Protein AF-A0AAD8F9Y0-F1 (afdb_monomer_lite)

Structure (mmCIF, N/CA/C/O backbone):
data_AF-A0AAD8F9Y0-F1
#
_entry.id   AF-A0AAD8F9Y0-F1
#
loop_
_atom_site.group_PDB
_atom_site.id
_atom_site.type_symbol
_atom_site.label_atom_id
_atom_site.label_alt_id
_atom_site.label_comp_id
_atom_site.label_asym_id
_atom_site.label_entity_id
_atom_site.label_seq_id
_atom_site.pdbx_PDB_ins_code
_atom_site.Cartn_x
_atom_site.Cartn_y
_atom_site.Cartn_z
_atom_site.occupancy
_atom_site.B_iso_or_equiv
_atom_site.auth_seq_id
_atom_site.auth_comp_id
_atom_site.auth_asym_id
_atom_site.auth_atom_id
_atom_site.pdbx_PDB_model_num
ATOM 1 N N . MET A 1 1 ? -8.531 -4.770 26.187 1.00 33.88 1 MET A N 1
ATOM 2 C CA . MET A 1 1 ? -9.008 -6.029 25.574 1.00 33.88 1 MET A CA 1
ATOM 3 C C . MET A 1 1 ? -8.110 -6.326 24.385 1.00 33.88 1 MET A C 1
ATOM 5 O O . MET A 1 1 ? -8.035 -5.506 23.483 1.00 33.88 1 MET A O 1
ATOM 9 N N . LYS A 1 2 ? -7.342 -7.420 24.445 1.00 38.84 2 LYS A N 1
ATOM 10 C CA . LYS A 1 2 ? -6.458 -7.876 23.363 1.00 38.84 2 LYS A CA 1
ATOM 11 C C . LYS A 1 2 ? -7.308 -8.648 22.353 1.00 38.84 2 LYS A C 1
ATOM 13 O O . LYS A 1 2 ? -7.457 -9.856 22.479 1.00 38.84 2 LYS A O 1
ATOM 18 N N . GLY A 1 3 ? -7.932 -7.936 21.426 1.00 41.44 3 GLY A N 1
ATOM 19 C CA . GLY A 1 3 ? -8.515 -8.529 20.229 1.00 41.44 3 GLY A CA 1
ATOM 20 C C . GLY A 1 3 ? -7.746 -7.969 19.050 1.00 41.44 3 GLY A C 1
ATOM 21 O O . GLY A 1 3 ? -7.787 -6.764 18.824 1.00 41.44 3 GLY A O 1
ATOM 22 N N . SER A 1 4 ? -6.997 -8.804 18.341 1.00 56.09 4 SER A N 1
ATOM 23 C CA . SER A 1 4 ? -6.495 -8.460 17.014 1.00 56.09 4 SER A CA 1
ATOM 24 C C . SER A 1 4 ? -7.711 -8.276 16.103 1.00 56.09 4 SER A C 1
ATOM 26 O O . SER A 1 4 ? -8.284 -9.246 15.619 1.00 56.09 4 SER A O 1
ATOM 28 N N . SER A 1 5 ? -8.167 -7.032 15.949 1.00 73.12 5 SER A N 1
ATOM 29 C CA . SER A 1 5 ? -9.277 -6.679 15.068 1.00 73.12 5 SER A CA 1
ATOM 30 C C . SER A 1 5 ? -8.806 -6.749 13.620 1.00 73.12 5 SER A C 1
ATOM 32 O O . SER A 1 5 ? -8.076 -5.875 13.159 1.00 73.12 5 SER A O 1
ATOM 34 N N . GLN A 1 6 ? -9.205 -7.801 12.914 1.00 81.56 6 GLN A N 1
ATOM 35 C CA . GLN A 1 6 ? -9.088 -7.872 11.462 1.00 81.56 6 GLN A CA 1
ATOM 36 C C . GLN A 1 6 ? -10.267 -7.122 10.841 1.00 81.56 6 GLN A C 1
ATOM 38 O O . GLN A 1 6 ? -11.420 -7.407 11.169 1.00 81.56 6 GLN A O 1
ATOM 43 N N . LEU A 1 7 ? -9.987 -6.163 9.961 1.00 87.06 7 LEU A N 1
ATOM 44 C CA . LEU A 1 7 ? -11.013 -5.474 9.178 1.00 87.06 7 LEU A CA 1
ATOM 45 C C . LEU A 1 7 ? -10.846 -5.824 7.707 1.00 87.06 7 LEU A C 1
ATOM 47 O O . LEU A 1 7 ? -9.736 -5.825 7.182 1.00 87.06 7 LEU A O 1
ATOM 51 N N . HIS A 1 8 ? -11.965 -6.096 7.047 1.00 88.62 8 HIS A N 1
ATOM 52 C CA . HIS A 1 8 ? -11.984 -6.430 5.635 1.00 88.62 8 HIS A CA 1
ATOM 53 C C . HIS A 1 8 ? -12.801 -5.381 4.886 1.00 88.62 8 HIS A C 1
ATOM 55 O O . HIS A 1 8 ? -13.993 -5.199 5.135 1.00 88.62 8 HIS A O 1
ATOM 61 N N . PHE A 1 9 ? -12.140 -4.699 3.965 1.00 86.50 9 PHE A N 1
ATOM 62 C CA . PHE A 1 9 ? -12.739 -3.821 2.982 1.00 86.50 9 PHE A CA 1
ATOM 63 C C . PHE A 1 9 ? -12.817 -4.584 1.662 1.00 86.50 9 PHE A C 1
ATOM 65 O O . PHE A 1 9 ? -11.831 -5.169 1.218 1.00 86.50 9 PHE A O 1
ATOM 72 N N . GLY A 1 10 ? -13.997 -4.595 1.043 1.00 87.81 10 GLY A N 1
ATOM 73 C CA . GLY A 1 10 ? -14.157 -5.120 -0.310 1.00 87.81 10 GLY A CA 1
ATOM 74 C C . GLY A 1 10 ? -13.473 -4.208 -1.328 1.00 87.81 10 GLY A C 1
ATOM 75 O O . GLY A 1 10 ? -12.343 -3.759 -1.136 1.00 87.81 10 GLY A O 1
ATOM 76 N N . ASN A 1 11 ? -14.178 -3.884 -2.407 1.00 88.25 11 ASN A N 1
ATOM 77 C CA . ASN A 1 11 ? -13.640 -2.942 -3.376 1.00 88.25 11 ASN A CA 1
ATOM 78 C C . ASN A 1 11 ? -13.774 -1.508 -2.867 1.00 88.25 11 ASN A C 1
ATOM 80 O O . ASN A 1 11 ? -14.851 -1.083 -2.440 1.00 88.25 11 ASN A O 1
ATOM 84 N N . VAL A 1 12 ? -12.683 -0.752 -2.944 1.00 86.94 12 VAL A N 1
ATOM 85 C CA . VAL A 1 12 ? -12.655 0.657 -2.551 1.00 86.94 12 VAL A CA 1
ATOM 86 C C . VAL A 1 12 ? -12.617 1.512 -3.811 1.00 86.94 12 VAL A C 1
ATOM 88 O O . VAL A 1 12 ? -11.668 1.459 -4.591 1.00 86.94 12 VAL A O 1
ATOM 91 N N . HIS A 1 13 ? -13.673 2.302 -4.007 1.00 88.06 13 HIS A N 1
ATOM 92 C CA . HIS A 1 13 ? -13.849 3.192 -5.163 1.00 88.06 13 HIS A CA 1
ATOM 93 C C . HIS A 1 13 ? -13.837 4.682 -4.781 1.00 88.06 13 HIS A C 1
ATOM 95 O O . HIS A 1 13 ? -14.122 5.543 -5.607 1.00 88.06 13 HIS A O 1
ATOM 101 N N . SER A 1 14 ? -13.511 5.001 -3.530 1.00 83.38 14 SER A N 1
ATOM 102 C CA . SER A 1 14 ? -13.495 6.360 -2.982 1.00 83.38 14 SER A CA 1
ATOM 103 C C . SER A 1 14 ? -12.171 6.659 -2.294 1.00 83.38 14 SER A C 1
ATOM 105 O O . SER A 1 14 ? -11.477 5.743 -1.854 1.00 83.38 14 SER A O 1
ATOM 107 N N . GLN A 1 15 ? -11.821 7.938 -2.169 1.00 89.25 15 GLN A N 1
ATOM 108 C CA . GLN A 1 15 ? -10.647 8.330 -1.393 1.00 89.25 15 GLN A CA 1
ATOM 109 C C . GLN A 1 15 ? -10.823 7.935 0.078 1.00 89.25 15 GLN A C 1
ATOM 111 O O . GLN A 1 15 ? -11.895 8.145 0.650 1.00 89.25 15 GLN A O 1
ATOM 116 N N . LEU A 1 16 ? -9.778 7.370 0.682 1.00 86.81 16 LEU A N 1
ATOM 117 C CA . LEU A 1 16 ? -9.783 6.992 2.094 1.00 86.81 16 LEU A CA 1
ATOM 118 C C . LEU A 1 16 ? -8.513 7.486 2.777 1.00 86.81 16 LEU A C 1
ATOM 120 O O . LEU A 1 16 ? -7.410 7.351 2.247 1.00 86.81 16 LEU A O 1
ATOM 124 N N . HIS A 1 17 ? -8.683 8.025 3.980 1.00 90.56 17 HIS A N 1
ATOM 125 C CA . HIS A 1 17 ? -7.583 8.421 4.842 1.00 90.56 17 HIS A CA 1
ATOM 126 C C . HIS A 1 17 ? -7.648 7.581 6.118 1.00 90.56 17 HIS A C 1
ATOM 128 O O . HIS A 1 17 ? -8.545 7.750 6.945 1.00 90.56 17 HIS A O 1
ATOM 134 N N . CYS A 1 18 ? -6.710 6.653 6.257 1.00 86.38 18 CYS A N 1
ATOM 135 C CA . CYS A 1 18 ? -6.478 5.905 7.479 1.00 86.38 18 CYS A CA 1
ATOM 136 C C . CYS A 1 18 ? -5.356 6.589 8.261 1.00 86.38 18 CYS A C 1
ATOM 138 O O . CYS A 1 18 ? -4.312 6.928 7.707 1.00 86.38 18 CYS A O 1
ATOM 140 N N . GLY A 1 19 ? -5.565 6.780 9.563 1.00 90.25 19 GLY A N 1
ATOM 141 C CA . GLY A 1 19 ? -4.487 7.172 10.468 1.00 90.25 19 GLY A CA 1
ATOM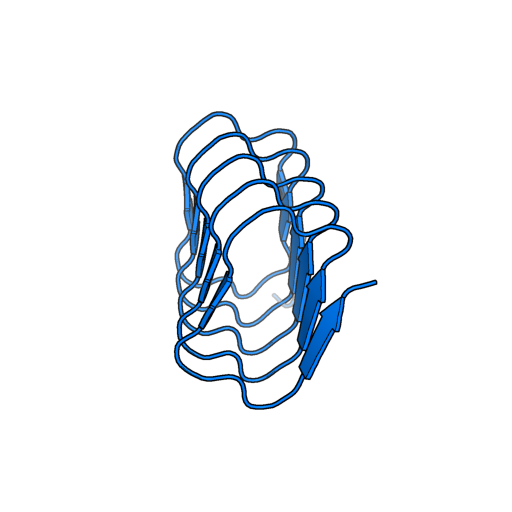 142 C C . GLY A 1 19 ? -3.471 6.043 10.657 1.00 90.25 19 GLY A C 1
ATOM 143 O O . GLY A 1 19 ? -3.279 5.193 9.784 1.00 90.25 19 GLY A O 1
ATOM 144 N N . ASP A 1 20 ? -2.840 6.015 11.825 1.00 93.12 20 ASP A N 1
ATOM 145 C CA . ASP A 1 20 ? -1.922 4.934 12.168 1.00 93.12 20 ASP A CA 1
ATOM 146 C C . ASP A 1 20 ? -2.673 3.605 12.305 1.00 93.12 20 ASP A C 1
ATOM 148 O O . ASP A 1 20 ? -3.703 3.497 12.980 1.00 93.12 20 ASP A O 1
ATOM 152 N N . VAL A 1 21 ? -2.143 2.577 11.651 1.00 91.06 21 VAL A N 1
ATOM 153 C CA . VAL A 1 21 ? -2.730 1.244 11.632 1.00 91.06 21 VAL A CA 1
ATOM 154 C C . VAL A 1 21 ? -1.988 0.345 12.610 1.00 91.06 21 VAL A C 1
ATOM 156 O O . VAL A 1 21 ? -0.830 -0.025 12.406 1.00 91.06 21 VAL A O 1
ATOM 159 N N . HIS A 1 22 ? -2.699 -0.058 13.660 1.00 90.88 22 HIS A N 1
ATOM 160 C CA . HIS A 1 22 ? -2.211 -0.981 14.690 1.00 90.88 22 HIS A CA 1
ATOM 161 C C . HIS A 1 22 ? -2.851 -2.373 14.612 1.00 90.88 22 HIS A C 1
ATOM 163 O O . HIS A 1 22 ? -2.610 -3.215 15.476 1.00 90.88 22 HIS A O 1
ATOM 169 N N . SER A 1 23 ? -3.667 -2.627 13.590 1.00 87.88 23 SER A N 1
ATOM 170 C CA . SER A 1 23 ? -4.385 -3.883 13.397 1.00 87.88 23 SER A CA 1
ATOM 171 C C . SER A 1 23 ? -4.301 -4.352 11.948 1.00 87.88 23 SER A C 1
ATOM 173 O O . SER A 1 23 ? -3.843 -3.618 11.081 1.00 87.88 23 SER A O 1
ATOM 175 N N . GLN A 1 24 ? -4.725 -5.582 11.682 1.00 92.12 24 GLN A N 1
ATOM 176 C CA . GLN A 1 24 ? -4.653 -6.153 10.340 1.00 92.12 24 GLN A CA 1
ATOM 177 C C . GLN A 1 24 ? -5.817 -5.643 9.484 1.00 92.12 24 GLN A C 1
ATOM 179 O O . GLN A 1 24 ? -6.970 -5.730 9.919 1.00 92.12 24 GLN A O 1
ATOM 184 N N . LEU A 1 25 ? -5.534 -5.133 8.284 1.00 91.94 25 LEU A N 1
ATOM 185 C CA . LEU A 1 25 ? -6.569 -4.754 7.316 1.00 91.94 25 LEU A CA 1
ATOM 186 C C . LEU A 1 25 ? -6.366 -5.510 6.005 1.00 91.94 25 LEU A C 1
ATOM 188 O O . LEU A 1 25 ? -5.245 -5.621 5.515 1.00 91.94 25 LEU A O 1
ATOM 192 N N . HIS A 1 26 ? -7.464 -5.962 5.415 1.00 93.06 26 HIS A N 1
ATOM 193 C CA . HIS A 1 26 ? -7.479 -6.552 4.085 1.00 93.06 26 HIS A CA 1
ATOM 194 C C . HIS A 1 26 ? -8.330 -5.693 3.151 1.00 93.06 26 HIS A C 1
ATOM 196 O O . HIS A 1 26 ? -9.450 -5.316 3.505 1.00 93.06 26 HIS A O 1
ATOM 202 N N . PHE A 1 27 ? -7.812 -5.414 1.961 1.00 91.94 27 PHE A N 1
ATOM 203 C CA . PHE A 1 27 ? -8.479 -4.689 0.889 1.00 91.94 27 PHE A CA 1
ATOM 204 C C . PHE A 1 27 ? -8.575 -5.582 -0.348 1.00 91.94 27 PHE A C 1
ATOM 206 O O . PHE A 1 27 ? -7.592 -6.211 -0.743 1.00 91.94 27 PHE A O 1
ATOM 213 N N . GLY A 1 28 ? -9.752 -5.618 -0.975 1.00 91.94 28 GLY A N 1
ATOM 214 C CA . GLY A 1 28 ? -9.947 -6.255 -2.278 1.00 91.94 28 GLY A CA 1
ATOM 215 C C . GLY A 1 28 ? -9.285 -5.461 -3.409 1.00 91.94 28 GLY A C 1
ATOM 216 O O . GLY A 1 28 ? -8.072 -5.231 -3.408 1.00 91.94 28 GLY A O 1
ATOM 217 N N . ASP A 1 29 ? -10.086 -5.027 -4.383 1.00 91.31 29 ASP A N 1
ATOM 218 C CA . ASP A 1 29 ? -9.605 -4.144 -5.445 1.00 91.31 29 ASP A CA 1
ATOM 219 C C . ASP A 1 29 ? -9.734 -2.672 -5.018 1.00 91.31 29 ASP A C 1
ATOM 221 O O . ASP A 1 29 ? -10.804 -2.186 -4.644 1.00 91.31 29 ASP A O 1
ATOM 225 N N . VAL A 1 30 ? -8.633 -1.933 -5.100 1.00 90.81 30 VAL A N 1
ATOM 226 C CA . VAL A 1 30 ? -8.569 -0.503 -4.807 1.00 90.81 30 VAL A CA 1
ATOM 227 C C . VAL A 1 30 ? -8.451 0.267 -6.115 1.00 90.81 30 VAL A C 1
ATOM 229 O O . VAL A 1 30 ? -7.438 0.200 -6.811 1.00 90.81 30 VAL A O 1
ATOM 232 N N . HIS A 1 31 ? -9.489 1.034 -6.432 1.00 91.19 31 HIS A N 1
ATOM 233 C CA . HIS A 1 31 ? -9.591 1.871 -7.632 1.00 91.19 31 HIS A CA 1
ATOM 234 C C . HIS A 1 31 ? -9.547 3.371 -7.306 1.00 91.19 31 HIS A C 1
ATOM 236 O O . HIS A 1 31 ? -10.016 4.197 -8.086 1.00 91.19 31 HIS A O 1
ATOM 242 N N . SER A 1 32 ? -9.024 3.727 -6.135 1.00 86.75 32 SER A N 1
ATOM 243 C CA . SER A 1 32 ? -8.990 5.095 -5.621 1.00 86.75 32 SER A CA 1
ATOM 244 C C . SER A 1 32 ? -7.703 5.395 -4.852 1.00 86.75 32 SER A C 1
ATOM 246 O O . SER A 1 32 ? -6.864 4.518 -4.641 1.00 86.75 32 SER A O 1
ATOM 2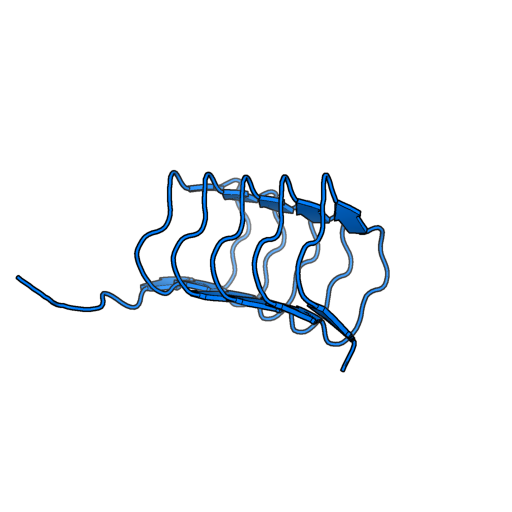48 N N . GLN A 1 33 ? -7.528 6.655 -4.448 1.00 91.62 33 GLN A N 1
ATOM 249 C CA . GLN A 1 33 ? -6.376 7.052 -3.643 1.00 91.62 33 GLN A CA 1
ATOM 250 C C . GLN A 1 33 ? -6.583 6.666 -2.178 1.00 91.62 33 GLN A C 1
ATOM 252 O O . GLN A 1 33 ? -7.590 7.054 -1.578 1.00 91.62 33 GLN A O 1
ATOM 257 N N . LEU A 1 34 ? -5.622 5.953 -1.591 1.00 92.38 34 LEU A N 1
ATOM 258 C CA . LEU A 1 34 ? -5.603 5.689 -0.152 1.00 92.38 34 LEU A CA 1
ATOM 259 C C . LEU A 1 34 ? -4.351 6.279 0.475 1.00 92.38 34 LEU A C 1
ATOM 261 O O . LEU A 1 34 ? -3.250 6.184 -0.068 1.00 92.38 34 LEU A O 1
ATOM 265 N N . HIS A 1 35 ? -4.537 6.841 1.657 1.00 93.94 35 HIS A N 1
ATOM 266 C CA . HIS A 1 35 ? -3.461 7.351 2.484 1.00 93.94 35 HIS A CA 1
ATOM 267 C C . HIS A 1 35 ? -3.509 6.655 3.834 1.00 93.94 35 HIS A C 1
ATOM 269 O O . HIS A 1 35 ? -4.551 6.627 4.489 1.00 93.94 35 HIS A O 1
ATOM 275 N N . PHE A 1 36 ? -2.370 6.117 4.238 1.00 93.38 36 PHE A N 1
ATOM 276 C CA . PHE A 1 36 ? -2.140 5.530 5.543 1.00 93.38 36 PHE A CA 1
ATOM 277 C C . PHE A 1 36 ? -1.084 6.351 6.274 1.00 93.38 36 PHE A C 1
ATOM 279 O O . PHE A 1 36 ? -0.094 6.780 5.672 1.00 93.38 36 PHE A O 1
ATOM 286 N N . GLY A 1 37 ? -1.281 6.528 7.580 1.00 94.12 37 GLY A N 1
ATOM 287 C CA . GLY A 1 37 ? -0.226 6.972 8.483 1.00 94.12 37 GLY A CA 1
ATOM 288 C C . GLY A 1 37 ? 0.869 5.909 8.616 1.00 94.12 37 GLY A C 1
ATOM 289 O O . GLY A 1 37 ? 1.299 5.280 7.644 1.00 94.12 37 GLY A O 1
ATOM 290 N N . ASN A 1 38 ? 1.326 5.679 9.838 1.00 94.62 38 ASN A N 1
ATOM 291 C CA . ASN A 1 38 ? 2.269 4.607 10.115 1.00 94.62 38 ASN A CA 1
ATOM 292 C C . ASN A 1 38 ? 1.556 3.257 10.185 1.00 94.62 38 ASN A C 1
ATOM 294 O O . ASN A 1 38 ? 0.489 3.116 10.782 1.00 94.62 38 ASN A O 1
ATOM 298 N N . VAL A 1 39 ? 2.183 2.238 9.611 1.00 94.12 39 VAL A N 1
ATOM 299 C CA . VAL A 1 39 ? 1.685 0.868 9.634 1.00 94.12 39 VAL A CA 1
ATOM 300 C C . VAL A 1 39 ? 2.545 0.046 10.584 1.00 94.12 39 VAL A C 1
ATOM 302 O O . VAL A 1 39 ? 3.705 -0.262 10.303 1.00 94.12 39 VAL A O 1
ATOM 305 N N . TYR A 1 40 ? 1.959 -0.322 11.719 1.00 93.75 40 TYR A N 1
ATOM 306 C CA . TYR A 1 40 ? 2.599 -1.137 12.755 1.00 93.75 40 TYR A CA 1
ATOM 307 C C . TYR A 1 40 ? 2.188 -2.614 12.695 1.00 93.75 40 TYR A C 1
ATOM 309 O O . TYR A 1 40 ? 2.745 -3.441 13.416 1.00 93.75 40 TYR A O 1
ATOM 317 N N . SER A 1 41 ? 1.220 -2.955 11.843 1.00 90.81 41 SER A N 1
ATOM 318 C CA . SER A 1 41 ? 0.698 -4.313 11.653 1.00 90.81 41 SER A CA 1
ATOM 319 C C . SER A 1 41 ? 0.689 -4.695 10.167 1.00 90.81 41 SER A C 1
ATOM 321 O O . SER A 1 41 ? 1.480 -4.154 9.403 1.00 90.81 41 SER A O 1
ATOM 323 N N . GLN A 1 42 ? -0.141 -5.654 9.760 1.00 92.69 42 GLN A N 1
ATOM 324 C CA . GLN A 1 42 ? -0.171 -6.141 8.380 1.00 92.69 42 GLN A CA 1
ATOM 325 C C . GLN A 1 42 ? -1.277 -5.472 7.563 1.00 92.69 42 GLN A C 1
ATOM 327 O O . GLN A 1 42 ? -2.385 -5.275 8.068 1.00 92.69 42 GLN A O 1
ATOM 332 N N . LEU A 1 43 ? -0.981 -5.159 6.303 1.00 93.25 43 LEU A N 1
ATOM 333 C CA . LEU A 1 43 ? -2.002 -4.823 5.314 1.00 93.25 43 LEU A CA 1
ATOM 334 C C . LEU A 1 43 ? -1.856 -5.722 4.097 1.00 93.25 43 LEU A C 1
ATOM 336 O O . LEU A 1 43 ? -0.751 -5.892 3.582 1.00 93.25 43 LEU A O 1
ATOM 340 N N . ASP A 1 44 ? -2.993 -6.187 3.604 1.00 94.50 44 ASP A N 1
ATOM 341 C CA . ASP A 1 44 ? -3.078 -6.982 2.389 1.00 94.50 44 ASP A CA 1
ATOM 342 C C . ASP A 1 44 ? -3.955 -6.259 1.366 1.00 94.50 44 ASP A C 1
ATOM 344 O O . ASP A 1 44 ? -5.058 -5.806 1.682 1.00 94.50 44 ASP A O 1
ATOM 348 N N . PHE A 1 45 ? -3.461 -6.153 0.136 1.00 93.31 45 PHE A N 1
ATOM 349 C CA . PHE A 1 45 ? -4.162 -5.553 -0.993 1.00 93.31 45 PHE A CA 1
ATOM 350 C C . PHE A 1 45 ? -4.254 -6.561 -2.136 1.00 93.31 45 PHE A C 1
ATOM 352 O O . PHE A 1 45 ? -3.231 -7.041 -2.625 1.00 93.31 45 PHE A O 1
ATOM 359 N N . GLY A 1 46 ? -5.468 -6.835 -2.615 1.00 92.94 46 GLY A N 1
ATOM 360 C CA . GLY A 1 46 ? -5.687 -7.683 -3.786 1.00 92.94 46 GLY A CA 1
ATOM 361 C C . GLY A 1 46 ? -5.121 -7.043 -5.052 1.00 92.94 46 GLY A C 1
ATOM 362 O O . GLY A 1 46 ? -4.138 -7.522 -5.628 1.00 92.94 46 GLY A O 1
ATOM 363 N N . LYS A 1 47 ? -5.716 -5.928 -5.484 1.00 92.44 47 LYS A N 1
ATOM 364 C CA . LYS A 1 47 ? -5.192 -5.132 -6.601 1.00 92.44 47 LYS A CA 1
ATOM 365 C C . LYS A 1 47 ? -5.245 -3.649 -6.288 1.00 92.44 47 LYS A C 1
ATOM 367 O O . LYS A 1 47 ? -6.236 -3.157 -5.765 1.00 92.44 47 LYS A O 1
ATOM 372 N N . ALA A 1 48 ? -4.201 -2.928 -6.669 1.00 90.94 48 ALA A N 1
ATOM 373 C CA . ALA A 1 48 ? -4.131 -1.479 -6.569 1.00 90.94 48 ALA A CA 1
ATOM 374 C C . ALA A 1 48 ? -4.077 -0.873 -7.975 1.00 90.94 48 ALA A C 1
ATOM 376 O O . ALA A 1 48 ? -3.103 -1.047 -8.703 1.00 90.94 48 ALA A O 1
ATOM 377 N N . TYR A 1 49 ? -5.132 -0.159 -8.359 1.00 90.44 49 TYR A N 1
ATOM 378 C CA . TYR A 1 49 ? -5.258 0.551 -9.636 1.00 90.44 49 TYR A CA 1
ATOM 379 C C . TYR A 1 49 ? -5.132 2.071 -9.480 1.00 90.44 49 TYR A C 1
ATOM 381 O O . TYR A 1 49 ? -5.341 2.825 -10.428 1.00 90.44 49 TYR A O 1
ATOM 389 N N . SER A 1 50 ? -4.823 2.555 -8.279 1.00 84.88 50 SER A N 1
ATOM 390 C CA . SER A 1 50 ? -4.699 3.982 -7.967 1.00 84.88 50 SER A CA 1
ATOM 391 C C . SER A 1 50 ? -3.648 4.246 -6.894 1.00 84.88 50 SER A C 1
ATOM 393 O O . SER A 1 50 ? -3.086 3.310 -6.329 1.00 84.88 50 SER A O 1
ATOM 395 N N . GLN A 1 51 ? -3.302 5.517 -6.686 1.00 91.69 51 GLN A N 1
ATOM 396 C CA . GLN A 1 51 ? -2.141 5.891 -5.877 1.00 91.69 51 GLN A CA 1
ATOM 397 C C . GLN A 1 51 ? -2.336 5.515 -4.407 1.00 91.69 51 GLN A C 1
ATOM 399 O O . GLN A 1 51 ? -3.354 5.866 -3.812 1.00 91.69 51 GLN A O 1
ATOM 404 N N . LEU A 1 52 ? -1.350 4.847 -3.812 1.00 94.00 52 LEU A N 1
ATOM 405 C CA . LEU A 1 52 ? -1.353 4.566 -2.378 1.00 94.00 52 LEU A CA 1
ATOM 406 C C . LEU A 1 52 ? -0.152 5.230 -1.720 1.00 94.00 52 LEU A C 1
ATOM 408 O O . LEU A 1 52 ? 0.979 5.127 -2.199 1.00 94.00 52 LEU A O 1
ATOM 412 N N . HIS A 1 53 ? -0.416 5.887 -0.601 1.00 95.75 53 HIS A N 1
ATOM 413 C CA . HIS A 1 53 ? 0.592 6.535 0.215 1.00 95.75 53 HIS A CA 1
ATOM 414 C C . HIS A 1 53 ? 0.614 5.898 1.595 1.00 95.75 53 HIS A C 1
ATOM 416 O O . HIS A 1 53 ? -0.417 5.783 2.256 1.00 95.75 53 HIS A O 1
ATOM 422 N N . PHE A 1 54 ? 1.806 5.536 2.038 1.00 95.00 54 PHE A N 1
ATOM 423 C CA . PHE A 1 54 ? 2.074 5.000 3.358 1.00 95.00 54 PHE A CA 1
ATOM 424 C C . PHE A 1 54 ? 3.122 5.880 4.031 1.00 95.00 54 PHE A C 1
ATOM 426 O O . PHE A 1 54 ? 4.103 6.284 3.397 1.00 95.00 54 PHE A O 1
ATOM 433 N N . GLY A 1 55 ? 2.928 6.156 5.320 1.00 95.12 55 GLY A N 1
ATOM 434 C CA . GLY A 1 55 ? 3.973 6.695 6.180 1.00 95.12 55 GLY A CA 1
ATOM 435 C C . GLY A 1 55 ? 5.089 5.667 6.389 1.00 95.12 55 GLY A C 1
ATOM 436 O O . GLY A 1 55 ? 5.612 5.073 5.443 1.00 95.12 55 GLY A O 1
ATOM 437 N N . ASN A 1 56 ? 5.471 5.437 7.643 1.00 94.94 56 ASN A N 1
ATOM 438 C CA . ASN A 1 56 ? 6.457 4.407 7.948 1.00 94.94 56 ASN A CA 1
ATOM 439 C C . ASN A 1 56 ? 5.802 3.032 8.068 1.00 94.94 56 ASN A C 1
ATOM 441 O O . ASN A 1 56 ? 4.768 2.870 8.714 1.00 94.94 56 ASN A O 1
ATOM 445 N N . VAL A 1 57 ? 6.452 2.025 7.498 1.00 94.38 57 VAL A N 1
ATOM 446 C CA . VAL A 1 57 ? 6.036 0.627 7.550 1.00 94.38 57 VAL A CA 1
ATOM 447 C C . VAL A 1 57 ? 6.974 -0.121 8.487 1.00 94.38 57 VAL A C 1
ATOM 449 O O . VAL A 1 57 ? 8.150 -0.325 8.184 1.00 94.38 57 VAL A O 1
ATOM 452 N N . TYR A 1 58 ? 6.456 -0.539 9.637 1.00 93.94 58 TYR A N 1
ATOM 453 C CA . TYR A 1 58 ? 7.212 -1.270 10.659 1.00 93.94 58 TYR A CA 1
ATOM 454 C C . TYR A 1 58 ? 6.989 -2.785 10.607 1.00 93.94 58 TYR A C 1
ATOM 456 O O . TYR A 1 58 ? 7.737 -3.541 11.226 1.00 93.94 58 TYR A O 1
ATOM 464 N N . SER A 1 59 ? 5.981 -3.235 9.861 1.00 90.94 59 SER A N 1
ATOM 465 C CA . SER A 1 59 ? 5.619 -4.645 9.710 1.00 90.94 59 SER A CA 1
ATOM 466 C C . SER A 1 59 ? 5.416 -4.988 8.225 1.00 90.94 59 SER A C 1
ATOM 468 O O . SER A 1 59 ? 6.165 -4.483 7.397 1.00 90.94 59 SER A O 1
ATOM 470 N N . GLN A 1 60 ? 4.511 -5.895 7.871 1.00 91.69 60 GLN A N 1
ATOM 471 C CA . GLN A 1 60 ? 4.423 -6.444 6.515 1.00 91.69 60 GLN A CA 1
ATOM 472 C C . GLN A 1 60 ? 3.317 -5.785 5.692 1.00 91.69 60 GLN A C 1
ATOM 474 O O . GLN A 1 60 ? 2.224 -5.545 6.199 1.00 91.69 60 GLN A O 1
ATOM 479 N N . LEU A 1 61 ? 3.589 -5.544 4.410 1.00 93.25 61 LEU A N 1
ATOM 480 C CA . LEU A 1 61 ? 2.550 -5.249 3.425 1.00 93.25 61 LEU A CA 1
ATOM 481 C C . LEU A 1 61 ? 2.617 -6.272 2.299 1.00 93.25 61 LEU A C 1
ATOM 483 O O . LEU A 1 61 ? 3.709 -6.575 1.811 1.00 93.25 61 LEU A O 1
ATOM 487 N N . HIS A 1 62 ? 1.453 -6.742 1.866 1.00 94.50 62 HIS A N 1
ATOM 488 C CA . HIS A 1 62 ? 1.317 -7.586 0.690 1.00 94.50 62 HIS A CA 1
ATOM 489 C C . HIS A 1 62 ? 0.441 -6.903 -0.354 1.00 94.50 62 HIS A C 1
ATOM 491 O O . HIS A 1 62 ? -0.645 -6.404 -0.059 1.00 94.50 62 HIS A O 1
ATOM 497 N N . PHE A 1 63 ? 0.908 -6.927 -1.595 1.00 93.56 63 PHE A N 1
ATOM 498 C CA . PHE A 1 63 ? 0.175 -6.461 -2.761 1.00 93.56 63 PHE A CA 1
ATOM 499 C C . PHE A 1 63 ? 0.111 -7.583 -3.790 1.00 93.56 63 PHE A C 1
ATOM 501 O O . PHE A 1 63 ? 1.148 -8.085 -4.213 1.00 93.56 63 PHE A O 1
ATOM 508 N N . GLY A 1 64 ? -1.089 -7.950 -4.237 1.00 92.62 64 GLY A N 1
ATOM 509 C CA . GLY A 1 64 ? -1.264 -8.910 -5.325 1.00 92.62 64 GLY A CA 1
ATOM 510 C C . GLY A 1 64 ? -0.809 -8.324 -6.661 1.00 92.62 64 GLY A C 1
ATOM 511 O O . GLY A 1 64 ? 0.231 -8.703 -7.185 1.00 92.62 64 GLY A O 1
ATOM 512 N N . ASN A 1 65 ? -1.562 -7.370 -7.216 1.00 92.25 65 ASN A N 1
ATOM 513 C CA . ASN A 1 65 ? -1.142 -6.643 -8.419 1.00 92.25 65 ASN A CA 1
ATOM 514 C C . ASN A 1 65 ? -1.186 -5.130 -8.213 1.00 92.25 65 ASN A C 1
ATOM 516 O O . ASN A 1 65 ? -2.186 -4.585 -7.749 1.00 92.25 65 ASN A O 1
ATOM 520 N N . VAL A 1 66 ? -0.139 -4.446 -8.649 1.00 92.06 66 VAL A N 1
ATOM 521 C CA . VAL A 1 66 ? 0.003 -2.997 -8.570 1.00 92.06 66 VAL A CA 1
ATOM 522 C C . VAL A 1 66 ? 0.075 -2.432 -9.985 1.00 92.06 66 VAL A C 1
ATOM 524 O O . VAL A 1 66 ? 1.016 -2.682 -10.732 1.00 92.06 66 VAL A O 1
ATOM 527 N N . TYR A 1 67 ? -0.932 -1.646 -10.346 1.00 92.56 67 TYR A N 1
ATOM 528 C CA . TYR A 1 67 ? -1.029 -0.903 -11.606 1.00 92.56 67 TYR A CA 1
ATOM 529 C C . TYR A 1 67 ? -0.874 0.607 -11.382 1.00 92.56 67 TYR A C 1
ATOM 531 O O . TYR A 1 67 ? -1.186 1.414 -12.254 1.00 92.56 67 TYR A O 1
ATOM 539 N N . SER A 1 68 ? -0.423 1.006 -10.193 1.00 83.81 68 SER A N 1
ATOM 540 C CA . SER A 1 68 ? -0.448 2.387 -9.722 1.00 83.81 68 SER A CA 1
ATOM 541 C C . SER A 1 68 ? 0.775 2.779 -8.905 1.00 83.81 68 SER A C 1
ATOM 543 O O . SER A 1 68 ? 1.548 1.936 -8.462 1.00 83.81 68 SER A O 1
ATOM 545 N N . GLN A 1 69 ? 0.981 4.081 -8.711 1.00 92.50 69 GLN A N 1
ATOM 546 C CA . GLN A 1 69 ? 2.120 4.559 -7.931 1.00 92.50 69 GLN A CA 1
ATOM 547 C C . GLN A 1 69 ? 1.940 4.231 -6.448 1.00 92.50 69 GLN A C 1
ATOM 549 O O . GLN A 1 69 ? 0.896 4.535 -5.865 1.00 92.50 69 GLN A O 1
ATOM 554 N N . LEU A 1 70 ? 2.976 3.655 -5.842 1.00 94.06 70 LEU A N 1
ATOM 555 C CA . LEU A 1 70 ? 3.048 3.464 -4.399 1.00 94.06 70 LEU A CA 1
ATOM 556 C C . LEU A 1 70 ? 4.148 4.346 -3.828 1.00 94.06 70 LEU A C 1
ATOM 558 O O . LEU A 1 70 ? 5.268 4.367 -4.340 1.00 94.06 70 LEU A O 1
ATOM 562 N N . HIS A 1 71 ? 3.819 5.057 -2.758 1.00 96.00 71 HIS A N 1
ATOM 563 C CA . HIS A 1 71 ? 4.755 5.886 -2.018 1.00 96.00 71 HIS A CA 1
ATOM 564 C C . HIS A 1 71 ? 4.844 5.396 -0.583 1.00 96.00 71 HIS A C 1
ATOM 566 O O . HIS A 1 71 ? 3.834 5.308 0.113 1.00 96.00 71 HIS A O 1
ATOM 572 N N . PHE A 1 72 ? 6.064 5.138 -0.139 1.00 94.75 72 PHE A N 1
ATOM 573 C CA . PHE A 1 72 ? 6.376 4.736 1.221 1.00 94.75 72 PHE A CA 1
ATOM 574 C C . PHE A 1 72 ? 7.352 5.742 1.829 1.00 94.75 72 PHE A C 1
ATOM 576 O O . PHE A 1 72 ? 8.287 6.185 1.157 1.00 94.75 72 PHE A O 1
ATOM 583 N N . GLY A 1 73 ? 7.159 6.072 3.107 1.00 94.06 73 GLY A N 1
ATOM 584 C CA . GLY A 1 73 ? 8.164 6.756 3.917 1.00 94.06 73 GLY A CA 1
ATOM 585 C C . GLY A 1 73 ? 9.373 5.847 4.155 1.00 94.06 73 GLY A C 1
ATOM 586 O O . GLY A 1 73 ? 10.134 5.543 3.237 1.00 94.06 73 GLY A O 1
ATOM 587 N N . ASN A 1 74 ? 9.562 5.381 5.388 1.00 94.12 74 ASN A N 1
ATOM 588 C CA . ASN A 1 74 ? 10.580 4.376 5.696 1.00 94.12 74 ASN A CA 1
ATOM 589 C C . ASN A 1 74 ? 9.962 2.987 5.856 1.00 94.12 74 ASN A C 1
ATOM 591 O O . ASN A 1 74 ? 8.937 2.819 6.511 1.00 94.12 74 ASN A O 1
ATOM 595 N N . VAL A 1 75 ? 10.637 1.978 5.320 1.00 93.12 75 VAL A N 1
ATOM 596 C CA . VAL A 1 75 ? 10.259 0.569 5.407 1.00 93.12 75 VAL A CA 1
ATOM 597 C C . VAL A 1 75 ? 11.276 -0.148 6.287 1.00 93.12 75 VAL A C 1
ATOM 599 O O . VAL A 1 75 ? 12.425 -0.363 5.901 1.00 93.12 75 VAL A O 1
ATOM 602 N N . TYR A 1 76 ? 10.855 -0.531 7.487 1.00 92.19 76 TYR A N 1
ATOM 603 C CA . TYR A 1 76 ? 11.683 -1.235 8.472 1.00 92.19 76 TYR A CA 1
ATOM 604 C C . TYR A 1 76 ? 11.521 -2.757 8.423 1.00 92.19 76 TYR A C 1
ATOM 606 O O . TYR A 1 76 ? 12.169 -3.483 9.179 1.00 92.19 76 TYR A O 1
ATOM 614 N N . SER A 1 77 ? 10.646 -3.253 7.552 1.00 87.62 77 SER A N 1
ATOM 615 C CA . SER A 1 77 ? 10.325 -4.670 7.454 1.00 87.62 77 SER A CA 1
ATOM 616 C C . SER A 1 77 ? 10.102 -5.088 5.994 1.00 87.62 77 SER A C 1
ATOM 618 O O . SER A 1 77 ? 10.843 -4.627 5.128 1.00 87.62 77 SER A O 1
ATOM 620 N N . GLN A 1 78 ? 9.186 -6.017 5.730 1.00 89.69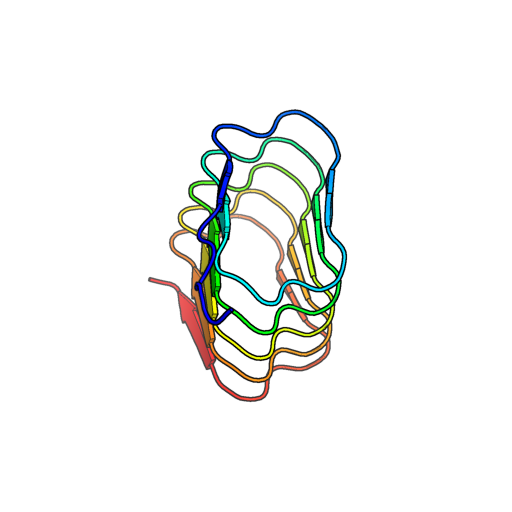 78 GLN A N 1
ATOM 621 C CA . GLN A 1 78 ? 9.047 -6.687 4.439 1.00 89.69 78 GLN A CA 1
ATOM 622 C C . GLN A 1 78 ? 7.887 -6.124 3.627 1.00 89.69 78 GLN A C 1
ATOM 624 O O . GLN A 1 78 ? 6.792 -5.911 4.152 1.00 89.69 78 GLN A O 1
ATOM 629 N N . LEU A 1 79 ? 8.130 -5.957 2.334 1.00 92.69 79 LEU A N 1
ATOM 630 C CA . LEU A 1 79 ? 7.100 -5.680 1.347 1.00 92.69 79 LEU A CA 1
ATOM 631 C C . LEU A 1 79 ? 7.101 -6.795 0.316 1.00 92.69 79 LEU A C 1
ATOM 633 O O . LEU A 1 79 ? 8.156 -7.129 -0.221 1.00 92.69 79 LEU A O 1
ATOM 637 N N . HIS A 1 80 ? 5.915 -7.320 0.045 1.00 93.56 80 HIS A N 1
ATOM 638 C CA . HIS A 1 80 ? 5.692 -8.372 -0.933 1.00 93.56 80 HIS A CA 1
ATOM 639 C C . HIS A 1 80 ? 4.792 -7.840 -2.035 1.00 93.56 80 HIS A C 1
ATOM 641 O O . HIS A 1 80 ? 3.701 -7.332 -1.763 1.00 93.56 80 HIS A O 1
ATOM 647 N N . PHE A 1 81 ? 5.238 -7.983 -3.271 1.00 93.25 81 PHE A N 1
ATOM 648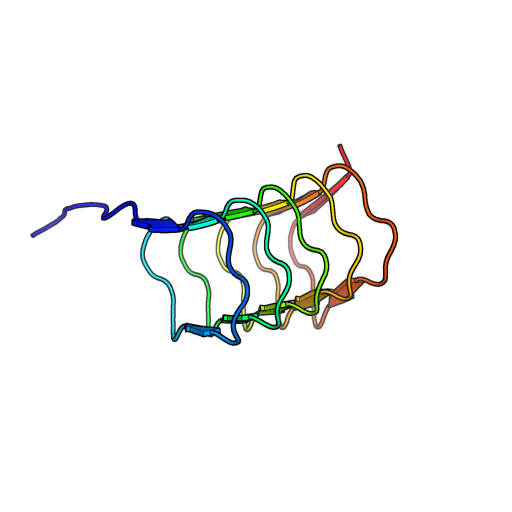 C CA . PHE A 1 81 ? 4.484 -7.611 -4.457 1.00 93.25 81 PHE A CA 1
ATOM 649 C C . PHE A 1 81 ? 4.339 -8.832 -5.352 1.00 93.25 81 PHE A C 1
ATOM 651 O O . PHE A 1 81 ? 5.320 -9.530 -5.552 1.00 93.25 81 PHE A O 1
ATOM 658 N N . GLY A 1 82 ? 3.159 -9.072 -5.916 1.00 92.31 82 GLY A N 1
ATOM 659 C CA . GLY A 1 82 ? 3.033 -9.961 -7.067 1.00 92.31 82 GLY A CA 1
ATOM 660 C C . GLY A 1 82 ? 3.521 -9.242 -8.325 1.00 92.31 82 GLY A C 1
ATOM 661 O O . GLY A 1 82 ? 4.715 -9.019 -8.516 1.00 92.31 82 GLY A O 1
ATOM 662 N N . ASN A 1 83 ? 2.595 -8.764 -9.162 1.00 92.50 83 ASN A N 1
ATOM 663 C CA . ASN A 1 83 ? 2.977 -7.983 -10.343 1.00 92.50 83 ASN A CA 1
ATOM 664 C C . ASN A 1 83 ? 2.991 -6.481 -10.065 1.00 92.50 83 ASN A C 1
ATOM 666 O O . ASN A 1 83 ? 2.026 -5.934 -9.530 1.00 92.50 83 ASN A O 1
ATOM 670 N N . VAL A 1 84 ? 4.040 -5.797 -10.524 1.00 90.69 84 VAL A N 1
ATOM 671 C CA . VAL A 1 84 ? 4.150 -4.335 -10.468 1.00 90.69 84 VAL A CA 1
ATOM 672 C C . VAL A 1 84 ? 4.329 -3.783 -11.877 1.00 90.69 84 VAL A C 1
ATOM 674 O O . VAL A 1 84 ? 5.339 -4.023 -12.532 1.00 90.69 84 VAL A O 1
ATOM 677 N N . TYR A 1 85 ? 3.342 -3.018 -12.336 1.00 90.38 85 TYR A N 1
ATOM 678 C CA . TYR A 1 85 ? 3.319 -2.360 -13.649 1.00 90.38 85 TYR A CA 1
ATOM 679 C C . TYR A 1 85 ? 3.533 -0.846 -13.543 1.00 90.38 85 TYR A C 1
ATOM 681 O O . TYR A 1 85 ? 3.186 -0.081 -14.442 1.00 90.38 85 TYR A O 1
ATOM 689 N N . SER A 1 86 ? 4.051 -0.396 -12.406 1.00 85.38 86 SER A N 1
ATOM 690 C CA . SER A 1 86 ? 4.035 0.999 -11.992 1.00 85.38 86 SER A CA 1
ATOM 691 C C . SER A 1 86 ? 5.271 1.364 -11.170 1.00 85.38 86 SER A C 1
ATOM 693 O O . SER A 1 86 ? 6.178 0.561 -10.966 1.00 85.38 86 SER A O 1
ATOM 695 N N . GLN A 1 87 ? 5.334 2.621 -10.731 1.00 89.81 87 GLN A N 1
ATOM 696 C CA . GLN A 1 87 ? 6.462 3.137 -9.964 1.00 89.81 87 GLN A CA 1
ATOM 697 C C . GLN A 1 87 ? 6.280 2.889 -8.467 1.00 89.81 87 GLN A C 1
ATOM 699 O O . GLN A 1 87 ? 5.211 3.143 -7.909 1.00 89.81 87 GLN A O 1
ATOM 704 N N . LEU A 1 88 ? 7.370 2.482 -7.822 1.00 92.31 88 LEU A N 1
ATOM 705 C CA . LEU A 1 88 ? 7.482 2.390 -6.375 1.00 92.31 88 LEU A CA 1
ATOM 706 C C . LEU A 1 88 ? 8.471 3.448 -5.889 1.00 92.31 88 LEU A C 1
ATOM 708 O O . LEU A 1 88 ? 9.595 3.526 -6.386 1.00 92.31 88 LEU A O 1
ATOM 712 N N . HIS A 1 89 ? 8.048 4.249 -4.919 1.00 93.81 89 HIS A N 1
ATOM 713 C CA . HIS A 1 89 ? 8.863 5.287 -4.300 1.00 93.81 89 HIS A CA 1
ATOM 714 C C . HIS A 1 89 ? 9.053 4.972 -2.825 1.00 93.81 89 HIS A C 1
ATOM 716 O O . HIS A 1 89 ? 8.082 4.738 -2.106 1.00 93.81 89 HIS A O 1
ATOM 722 N N . PHE A 1 90 ? 10.302 5.012 -2.373 1.00 93.56 90 PHE A N 1
ATOM 723 C CA . PHE A 1 90 ? 10.684 4.727 -0.995 1.00 93.56 90 PHE A CA 1
ATOM 724 C C . PHE A 1 90 ? 11.562 5.856 -0.463 1.00 93.56 90 PHE A C 1
ATOM 726 O O . PHE A 1 90 ? 12.426 6.351 -1.186 1.00 93.56 90 PHE A O 1
ATOM 733 N N . GLY A 1 91 ? 11.379 6.227 0.803 1.00 92.50 91 GLY A N 1
ATOM 734 C CA . GLY A 1 91 ? 12.366 7.006 1.546 1.00 92.50 91 GLY A CA 1
ATOM 735 C C . GLY A 1 91 ? 13.595 6.153 1.854 1.00 92.50 91 GLY A C 1
ATOM 736 O O . GLY A 1 91 ? 14.647 6.348 1.257 1.00 92.50 91 GLY A O 1
ATOM 737 N N . ASN A 1 92 ? 13.449 5.174 2.752 1.00 92.12 92 ASN A N 1
ATOM 738 C CA . ASN A 1 92 ? 14.487 4.182 3.059 1.00 92.12 92 ASN A CA 1
ATOM 739 C C . ASN A 1 92 ? 13.896 2.781 3.195 1.00 92.12 92 ASN A C 1
ATOM 741 O O . ASN A 1 92 ? 12.778 2.621 3.681 1.00 92.12 92 ASN A O 1
ATOM 745 N N . VAL A 1 93 ? 14.680 1.760 2.8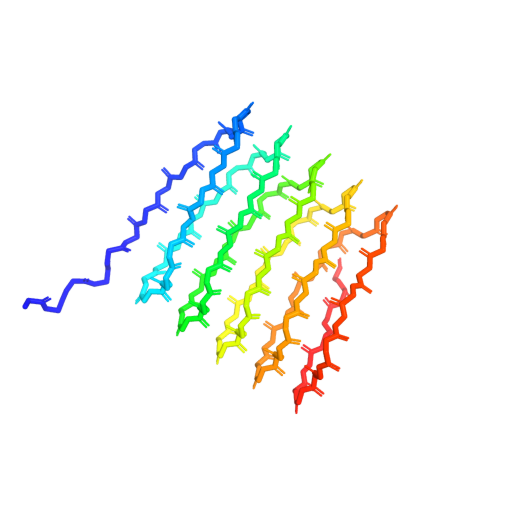45 1.00 90.44 93 VAL A N 1
ATOM 746 C CA . VAL A 1 93 ? 14.315 0.349 3.027 1.00 90.44 93 VAL A CA 1
ATOM 747 C C . VAL A 1 93 ? 15.413 -0.348 3.820 1.00 90.44 93 VAL A C 1
ATOM 749 O O . VAL A 1 93 ? 16.559 -0.404 3.387 1.00 90.44 93 VAL A O 1
ATOM 752 N N . HIS A 1 94 ? 15.065 -0.864 4.999 1.00 87.12 94 HIS A N 1
ATOM 753 C CA . HIS A 1 94 ? 16.024 -1.438 5.950 1.00 87.12 94 HIS A CA 1
ATOM 754 C C . HIS A 1 94 ? 16.058 -2.968 5.971 1.00 87.12 94 HIS A C 1
ATOM 756 O O . HIS A 1 94 ? 16.980 -3.537 6.553 1.00 87.12 94 HIS A O 1
ATOM 762 N N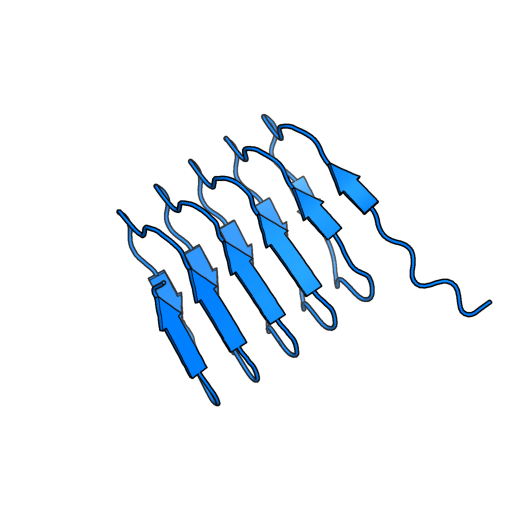 . ARG A 1 95 ? 15.061 -3.646 5.389 1.00 82.44 95 ARG A N 1
ATOM 763 C CA . ARG A 1 95 ? 15.040 -5.112 5.304 1.00 82.44 95 ARG A CA 1
ATOM 764 C C . ARG A 1 95 ? 14.946 -5.610 3.874 1.00 82.44 95 ARG A C 1
ATOM 766 O O . ARG A 1 95 ? 15.976 -5.925 3.292 1.00 82.44 95 ARG A O 1
ATOM 773 N N . GLN A 1 96 ? 13.731 -5.765 3.353 1.00 80.44 96 GLN A N 1
ATOM 774 C CA . GLN A 1 96 ? 13.520 -6.628 2.199 1.00 80.44 96 GLN A CA 1
ATOM 775 C C . GLN A 1 96 ? 12.326 -6.176 1.359 1.00 80.44 96 GLN A C 1
ATOM 777 O O . GLN A 1 96 ? 11.264 -5.837 1.884 1.00 80.44 96 GLN A O 1
ATOM 782 N N . LEU A 1 97 ? 12.552 -6.184 0.050 1.00 87.25 97 LEU A N 1
ATOM 783 C CA . LEU A 1 97 ? 11.583 -5.964 -1.012 1.00 87.25 97 LEU A CA 1
ATOM 784 C C . LEU A 1 97 ? 11.541 -7.246 -1.839 1.00 87.25 97 LEU A C 1
ATOM 786 O O . LEU A 1 97 ? 12.545 -7.581 -2.467 1.00 87.25 97 LEU A O 1
ATOM 790 N N . ASP A 1 98 ? 10.401 -7.927 -1.835 1.00 88.75 98 ASP A N 1
ATOM 791 C CA . ASP A 1 98 ? 10.198 -9.172 -2.566 1.00 88.75 98 ASP A CA 1
ATOM 792 C C . ASP A 1 98 ? 9.155 -8.969 -3.669 1.00 88.75 98 ASP A C 1
ATOM 794 O O . ASP A 1 98 ? 8.063 -8.448 -3.431 1.00 88.75 98 ASP A O 1
ATOM 798 N N . PHE A 1 99 ? 9.506 -9.392 -4.882 1.00 86.06 99 PHE A N 1
ATOM 799 C CA . PHE A 1 99 ? 8.611 -9.462 -6.035 1.00 86.06 99 PHE A CA 1
ATOM 800 C C . PHE A 1 99 ? 8.410 -10.948 -6.361 1.00 86.06 99 PHE A C 1
ATOM 802 O O . PHE A 1 99 ? 9.402 -11.655 -6.563 1.00 86.06 99 PHE A O 1
ATOM 809 N N . ILE A 1 100 ? 7.163 -11.418 -6.337 1.00 77.62 100 ILE A N 1
ATOM 810 C CA . ILE A 1 100 ? 6.756 -12.834 -6.335 1.00 77.62 100 ILE A CA 1
ATOM 811 C C . ILE A 1 100 ? 5.968 -13.170 -7.600 1.00 77.62 100 ILE A C 1
ATOM 813 O O . ILE A 1 100 ? 5.046 -12.402 -7.954 1.00 77.62 100 ILE A O 1
#

Secondary structure (DSSP, 8-state):
------EEE--B-S-EEE--B-S-EEEEEE-S-EEE--B-S-EEEEEE-S-EEES-B-S-EEEEEE-S-EEEEEE-SEEEEEEE-S-EEEEEESSEEEE-

Organism: Biomphalaria pfeifferi (NCBI:txid112525)

pLDDT: mean 88.78, std 10.34, range [33.88, 96.0]

Sequence (100 aa):
MKGSSQLHFGNVHSQLHCGDVHSQLHFGDVHSQLHFGNVYSQLDFGKAYSQLHFGNVYSQLHFGNVYSQLHFGNVYSQLHFGNVYSQLHFGNVHRQLDFI

Foldseek 3Di:
DPDQDEEEAEEAPEEEEAEEAPHEYEYEEYCEEYEYEEYPDEYEYAEYCEEYEYEEYCEEYEYEEYNYEYEYEEYNYEYEYEYYPYDYHYNYYNYDYYYD

Radius of gyration: 12.45 Å; chains: 1; bounding box: 30×21×39 Å